Protein AF-D7R862-F1 (afdb_monomer_lite)

pLDDT: mean 88.86, std 13.53, range [43.09, 97.5]

Structure (mmCIF, N/CA/C/O backbone):
data_AF-D7R862-F1
#
_entry.id   AF-D7R862-F1
#
loop_
_atom_site.group_PDB
_atom_site.id
_atom_site.type_symbol
_atom_site.label_atom_id
_atom_site.label_alt_id
_atom_site.label_comp_id
_atom_site.label_asym_id
_atom_site.label_entity_id
_atom_site.label_seq_id
_atom_site.pdbx_PDB_ins_code
_atom_site.Cartn_x
_atom_site.Cartn_y
_atom_site.Cartn_z
_atom_site.occupancy
_atom_site.B_iso_or_equiv
_atom_site.auth_seq_id
_atom_site.auth_comp_id
_atom_site.auth_asym_id
_atom_site.auth_atom_id
_atom_site.pdbx_PDB_model_num
ATOM 1 N N . GLY A 1 1 ? 19.965 -16.675 19.126 1.00 43.09 1 GLY A N 1
ATOM 2 C CA . GLY A 1 1 ? 19.195 -17.041 17.919 1.00 43.09 1 GLY A CA 1
ATOM 3 C C . GLY A 1 1 ? 18.027 -16.091 17.752 1.00 43.09 1 GLY A C 1
ATOM 4 O O . GLY A 1 1 ? 17.276 -15.904 18.698 1.00 43.09 1 GLY A O 1
ATOM 5 N N . LYS A 1 2 ? 17.898 -15.420 16.601 1.00 50.25 2 LYS A N 1
ATOM 6 C CA . LYS A 1 2 ? 16.804 -14.461 16.368 1.00 50.25 2 LYS A CA 1
ATOM 7 C C . LYS A 1 2 ? 15.491 -15.233 16.199 1.00 50.25 2 LYS A C 1
ATOM 9 O O . LYS A 1 2 ? 15.290 -15.875 15.173 1.00 50.25 2 LYS A O 1
ATOM 14 N N . GLY A 1 3 ? 14.644 -15.199 17.230 1.00 51.97 3 GLY A N 1
ATOM 15 C CA . GLY A 1 3 ? 13.360 -15.896 17.272 1.00 51.97 3 GLY A CA 1
ATOM 16 C C . GLY A 1 3 ? 12.524 -15.647 16.016 1.00 51.97 3 GLY A C 1
ATOM 17 O O . GLY A 1 3 ? 12.431 -14.514 15.532 1.00 51.97 3 GLY A O 1
ATOM 18 N N . LYS A 1 4 ? 11.933 -16.720 15.475 1.00 58.09 4 LYS A N 1
ATOM 19 C CA . LYS A 1 4 ? 10.958 -16.672 14.378 1.00 58.09 4 LYS A CA 1
ATOM 20 C C . LYS A 1 4 ? 9.825 -15.727 14.786 1.00 58.09 4 LYS A C 1
ATOM 22 O O . LYS A 1 4 ? 8.917 -16.125 15.506 1.00 58.09 4 LYS A O 1
ATOM 27 N N . LYS A 1 5 ? 9.869 -14.468 14.334 1.00 64.00 5 LYS A N 1
ATOM 28 C CA . LYS A 1 5 ? 8.735 -13.546 14.472 1.00 64.00 5 LYS A CA 1
ATOM 29 C C . LYS A 1 5 ? 7.531 -14.214 13.813 1.00 64.00 5 LYS A C 1
ATOM 31 O O . LYS A 1 5 ? 7.573 -14.472 12.608 1.00 64.00 5 LYS A O 1
ATOM 36 N N . MET A 1 6 ? 6.493 -14.513 14.598 1.00 66.62 6 MET A N 1
ATOM 37 C CA . MET A 1 6 ? 5.231 -15.019 14.066 1.00 66.62 6 MET A CA 1
ATOM 38 C C . MET A 1 6 ? 4.767 -14.080 12.954 1.00 66.62 6 MET A C 1
ATOM 40 O O . MET A 1 6 ? 4.655 -12.865 13.141 1.00 66.62 6 MET A O 1
ATOM 44 N N . ARG A 1 7 ? 4.586 -14.635 11.755 1.00 71.00 7 ARG A N 1
ATOM 45 C CA . ARG A 1 7 ? 4.108 -13.865 10.610 1.00 71.00 7 ARG A CA 1
ATOM 46 C C . ARG A 1 7 ? 2.704 -13.379 10.938 1.00 71.00 7 ARG A C 1
ATOM 48 O O . ARG A 1 7 ? 1.862 -14.176 11.338 1.00 71.00 7 ARG A O 1
ATOM 55 N N . LYS A 1 8 ? 2.458 -12.077 10.766 1.00 71.88 8 LYS A N 1
ATOM 56 C CA . LYS A 1 8 ? 1.106 -11.531 10.907 1.00 71.88 8 LYS A CA 1
ATOM 57 C C . LYS A 1 8 ? 0.153 -12.295 9.974 1.00 71.88 8 LYS A C 1
ATOM 59 O O . LYS A 1 8 ? 0.572 -12.621 8.856 1.00 71.88 8 LYS A O 1
ATOM 64 N N . PRO A 1 9 ? -1.094 -12.557 10.405 1.00 74.44 9 PRO A N 1
ATOM 65 C CA . PRO A 1 9 ? -2.105 -13.181 9.564 1.00 74.44 9 PRO A CA 1
ATOM 66 C C . PRO A 1 9 ? -2.210 -12.468 8.217 1.00 74.44 9 PRO A C 1
ATOM 68 O O . PRO A 1 9 ? -2.099 -11.239 8.131 1.00 74.44 9 PRO A O 1
ATOM 71 N N . ARG A 1 10 ? -2.389 -13.245 7.147 1.00 76.44 10 ARG A N 1
ATOM 72 C CA . ARG A 1 10 ? -2.492 -12.699 5.796 1.00 76.44 10 ARG A CA 1
ATOM 73 C C . ARG A 1 10 ? -3.750 -11.840 5.710 1.00 76.44 10 ARG A C 1
ATOM 75 O O . ARG A 1 10 ? -4.851 -12.326 5.929 1.00 76.44 10 ARG A O 1
ATOM 82 N N . THR A 1 11 ? -3.584 -10.565 5.376 1.00 81.38 11 THR A N 1
ATOM 83 C CA . THR A 1 11 ? -4.725 -9.694 5.086 1.00 81.38 11 THR A CA 1
ATOM 84 C C . THR A 1 11 ? -5.326 -10.088 3.740 1.00 81.38 11 THR A C 1
ATOM 86 O O . THR A 1 11 ? -4.606 -10.146 2.740 1.00 81.38 11 THR A O 1
ATOM 89 N N . ILE A 1 12 ? -6.633 -10.341 3.720 1.00 89.38 12 ILE A N 1
ATOM 90 C CA . ILE A 1 12 ? -7.424 -10.469 2.496 1.00 89.38 12 ILE A CA 1
ATOM 91 C C . ILE A 1 12 ? -8.097 -9.120 2.253 1.00 89.38 12 ILE A C 1
ATOM 93 O O . ILE A 1 12 ? -8.808 -8.620 3.120 1.00 89.38 12 ILE A O 1
ATOM 97 N N . TYR A 1 13 ? -7.816 -8.510 1.104 1.00 92.38 13 TYR A N 1
ATOM 98 C CA . TYR A 1 13 ? -8.424 -7.240 0.715 1.00 92.38 13 TYR A CA 1
ATOM 99 C C . TYR A 1 13 ? -9.735 -7.499 -0.023 1.00 92.38 13 TYR A C 1
ATOM 101 O O . TYR A 1 13 ? -9.803 -8.412 -0.848 1.00 92.38 13 TYR A O 1
ATOM 109 N N . SER A 1 14 ? -10.753 -6.680 0.230 1.00 95.44 14 SER A N 1
ATOM 110 C CA . SER A 1 14 ? -12.004 -6.731 -0.527 1.00 95.44 14 SER A CA 1
ATOM 111 C C . SER A 1 14 ? -11.802 -6.275 -1.978 1.00 95.44 14 SER A C 1
ATOM 113 O O . SER A 1 14 ? -10.827 -5.590 -2.303 1.00 95.44 14 SER A O 1
ATOM 115 N N . SER A 1 15 ? -12.749 -6.615 -2.859 1.00 94.75 15 SER A N 1
ATOM 116 C CA . SER A 1 15 ? -12.716 -6.175 -4.263 1.00 94.75 15 SER A CA 1
ATOM 117 C C . SER A 1 15 ? -12.618 -4.646 -4.375 1.00 94.75 15 SER A C 1
ATOM 119 O O . SER A 1 15 ? -11.743 -4.128 -5.069 1.00 94.75 15 SER A O 1
ATOM 121 N N . LEU A 1 16 ? -13.417 -3.918 -3.585 1.00 95.56 16 LEU A N 1
ATOM 122 C CA . LEU A 1 16 ? -13.398 -2.454 -3.539 1.00 95.56 16 LEU A CA 1
ATOM 123 C C . LEU A 1 16 ? -12.026 -1.903 -3.117 1.00 95.56 16 LEU A C 1
ATOM 125 O O . LEU A 1 16 ? -11.503 -0.984 -3.752 1.00 95.56 16 LEU A O 1
ATOM 129 N N . GLN A 1 17 ? -11.412 -2.482 -2.078 1.00 96.25 17 GLN A N 1
ATOM 130 C CA . GLN A 1 17 ? -10.076 -2.080 -1.629 1.00 96.25 17 GLN A CA 1
ATOM 131 C C . GLN A 1 17 ? -9.036 -2.298 -2.731 1.00 96.25 17 GLN A C 1
ATOM 133 O O . GLN A 1 17 ? -8.239 -1.404 -3.013 1.00 96.25 17 GLN A O 1
ATOM 138 N N . LEU A 1 18 ? -9.063 -3.457 -3.396 1.00 96.19 18 LEU A N 1
ATOM 139 C CA . LEU A 1 18 ? -8.157 -3.755 -4.504 1.00 96.19 18 LEU A CA 1
ATOM 140 C C . LEU A 1 18 ? -8.355 -2.796 -5.680 1.00 96.19 18 LEU A C 1
ATOM 142 O O . LEU A 1 18 ? -7.366 -2.330 -6.246 1.00 96.19 18 LEU A O 1
ATOM 146 N N . GLN A 1 19 ? -9.596 -2.477 -6.048 1.00 96.69 19 GLN A N 1
ATOM 147 C CA . GLN A 1 19 ? -9.884 -1.527 -7.123 1.00 96.69 19 GLN A CA 1
ATOM 148 C C . GLN A 1 19 ? -9.302 -0.143 -6.820 1.00 96.69 19 GLN A C 1
ATOM 150 O O . GLN A 1 19 ? -8.602 0.418 -7.661 1.00 96.69 19 GLN A O 1
ATOM 155 N N . GLN A 1 20 ? -9.512 0.381 -5.609 1.00 96.31 20 GLN A N 1
ATOM 156 C CA . GLN A 1 20 ? -8.963 1.680 -5.212 1.00 96.31 20 GLN A CA 1
ATOM 157 C C . GLN A 1 20 ? -7.429 1.662 -5.154 1.00 96.31 20 GLN A C 1
ATOM 159 O O . GLN A 1 20 ? -6.789 2.555 -5.706 1.00 96.31 20 GLN A O 1
ATOM 164 N N . LEU A 1 21 ? -6.822 0.625 -4.565 1.00 96.75 21 LEU A N 1
ATOM 165 C CA . LEU A 1 21 ? -5.363 0.472 -4.517 1.00 96.75 21 LEU A CA 1
ATOM 166 C C . LEU A 1 21 ? -4.751 0.437 -5.926 1.00 96.75 21 LEU A C 1
ATOM 168 O O . LEU A 1 21 ? -3.760 1.119 -6.185 1.00 96.75 21 LEU A O 1
ATOM 172 N N . ASN A 1 22 ? -5.358 -0.306 -6.857 1.00 96.44 22 ASN A N 1
ATOM 173 C CA . ASN A 1 22 ? -4.909 -0.357 -8.250 1.00 96.44 22 ASN A CA 1
ATOM 174 C C . ASN A 1 22 ? -5.102 0.984 -8.971 1.00 96.44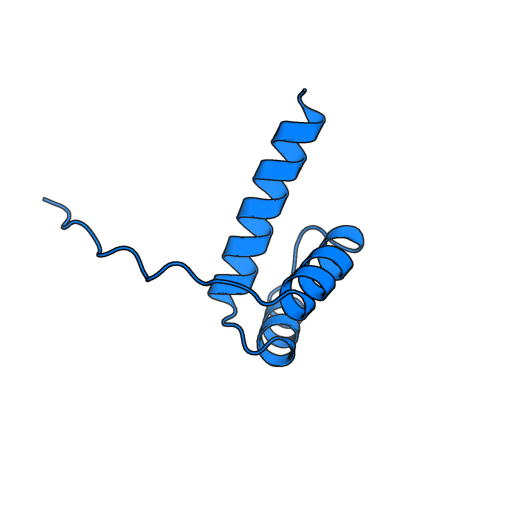 22 ASN A C 1
ATOM 176 O O . ASN A 1 22 ? -4.188 1.414 -9.673 1.00 96.44 22 ASN A O 1
ATOM 180 N N . LYS A 1 23 ? -6.241 1.662 -8.769 1.00 96.69 23 LYS A N 1
ATOM 181 C CA . LYS A 1 23 ? -6.515 2.985 -9.351 1.00 96.69 23 LYS A CA 1
ATOM 182 C C . LYS A 1 23 ? -5.463 4.008 -8.926 1.00 96.69 23 LYS A C 1
ATOM 184 O O . LYS A 1 23 ? -4.952 4.748 -9.761 1.00 96.69 23 LYS A O 1
ATOM 189 N N . ILE A 1 24 ? -5.110 4.041 -7.641 1.00 96.12 24 ILE A N 1
ATOM 190 C CA . ILE A 1 24 ? -4.049 4.932 -7.158 1.00 9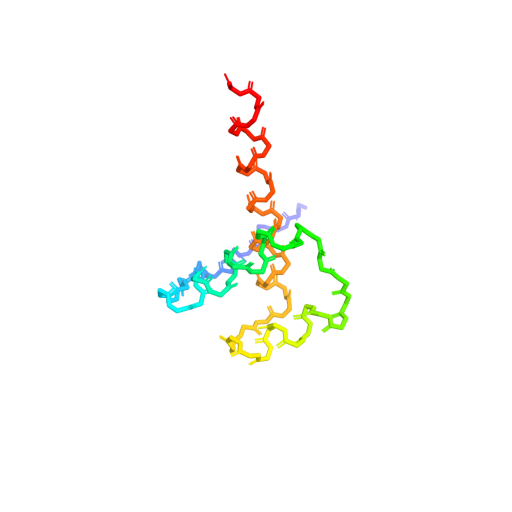6.12 24 ILE A CA 1
ATOM 191 C C . ILE A 1 24 ? -2.690 4.501 -7.712 1.00 96.12 24 ILE A C 1
ATOM 193 O O . ILE A 1 24 ? -1.950 5.358 -8.173 1.00 96.12 24 ILE A O 1
ATOM 197 N N . PHE A 1 25 ? -2.386 3.199 -7.760 1.00 96.00 25 PHE A N 1
ATOM 198 C CA . PHE A 1 25 ? -1.120 2.698 -8.309 1.00 96.00 25 PHE A CA 1
ATOM 199 C C . PHE A 1 25 ? -0.882 3.092 -9.775 1.00 96.00 25 PHE A C 1
ATOM 201 O O . PHE A 1 25 ? 0.254 3.345 -10.166 1.00 96.00 25 PHE A O 1
ATOM 208 N N . GLN A 1 26 ? -1.945 3.140 -10.584 1.00 94.88 26 GLN A N 1
ATOM 209 C CA . GLN A 1 26 ? -1.880 3.610 -11.972 1.00 94.88 26 GLN A CA 1
ATOM 210 C C . GLN A 1 26 ? -1.536 5.102 -12.067 1.00 94.88 26 GLN A C 1
ATOM 212 O O . GLN A 1 26 ? -0.872 5.505 -13.014 1.00 94.88 26 GLN A O 1
ATOM 217 N N . ARG A 1 27 ? -1.964 5.911 -11.088 1.00 95.19 27 ARG A N 1
ATOM 218 C CA . ARG A 1 27 ? -1.652 7.349 -11.018 1.00 95.19 27 ARG A CA 1
ATOM 219 C C . ARG A 1 27 ? -0.265 7.607 -10.438 1.00 95.19 27 ARG A C 1
ATOM 221 O O . ARG A 1 27 ? 0.469 8.441 -10.946 1.00 95.19 27 ARG A O 1
ATOM 228 N N . THR A 1 28 ? 0.083 6.904 -9.365 1.00 94.50 28 THR A N 1
ATOM 229 C CA . THR A 1 28 ? 1.389 6.985 -8.716 1.00 94.50 28 THR A CA 1
ATOM 230 C C . THR A 1 28 ? 1.789 5.638 -8.130 1.00 94.50 28 THR A C 1
ATOM 232 O O . THR A 1 28 ? 1.043 4.991 -7.396 1.00 94.50 28 THR A O 1
ATOM 235 N N . GLN A 1 29 ? 3.019 5.216 -8.408 1.00 94.44 29 GLN A N 1
ATOM 236 C CA . GLN A 1 29 ? 3.560 3.968 -7.871 1.00 94.44 29 GLN A CA 1
ATOM 237 C C . GLN A 1 29 ? 4.173 4.135 -6.474 1.00 94.44 29 GLN A C 1
ATOM 239 O O . GLN A 1 29 ? 4.512 3.132 -5.834 1.00 94.44 29 GLN A O 1
ATOM 244 N N . TYR A 1 30 ? 4.325 5.370 -5.987 1.00 95.94 30 TYR A N 1
ATOM 245 C CA . TYR A 1 30 ? 4.944 5.704 -4.706 1.00 95.94 30 TYR A CA 1
ATOM 246 C C . TYR A 1 30 ? 4.083 6.723 -3.961 1.00 95.94 30 TYR A C 1
ATOM 248 O O . TYR A 1 30 ? 3.742 7.763 -4.504 1.00 95.94 30 TYR A O 1
ATOM 256 N N . LEU A 1 31 ? 3.754 6.419 -2.706 1.00 94.06 31 LEU A N 1
ATOM 257 C CA . LEU A 1 31 ? 2.973 7.309 -1.850 1.00 94.06 31 LEU A CA 1
ATOM 258 C C . LEU A 1 31 ? 3.873 7.989 -0.824 1.00 94.06 31 LEU A C 1
ATOM 260 O O . LEU A 1 31 ? 4.620 7.309 -0.095 1.00 94.06 31 LEU A O 1
ATOM 264 N N . SER A 1 32 ? 3.722 9.305 -0.711 1.00 95.75 32 SER A N 1
ATOM 265 C CA . SER A 1 32 ? 4.204 10.082 0.426 1.00 95.75 32 SER A CA 1
ATOM 266 C C . SER A 1 32 ? 3.507 9.641 1.724 1.00 95.75 32 SER A C 1
ATOM 268 O O . SER A 1 32 ? 2.581 8.821 1.729 1.00 95.75 32 SER A O 1
ATOM 270 N N . LEU A 1 33 ? 4.004 10.116 2.867 1.00 95.00 33 LEU A N 1
ATOM 271 C CA . LEU A 1 33 ? 3.398 9.815 4.164 1.00 95.00 33 LEU A CA 1
ATOM 272 C C . LEU A 1 33 ? 1.928 10.283 4.271 1.00 95.00 33 LEU A C 1
ATOM 274 O O . LEU A 1 33 ? 1.109 9.445 4.656 1.00 95.00 33 LEU A O 1
ATOM 278 N N . PRO A 1 34 ? 1.561 11.533 3.906 1.00 96.31 34 PRO A N 1
ATOM 279 C CA . PRO A 1 34 ? 0.172 11.986 4.000 1.00 96.31 34 PRO A CA 1
ATOM 280 C C . PRO A 1 34 ? -0.767 11.210 3.070 1.00 96.31 34 PRO A C 1
ATOM 282 O O . PRO A 1 34 ? -1.779 10.694 3.536 1.00 96.31 34 PRO A O 1
ATOM 285 N N . GLU A 1 35 ? -0.395 11.002 1.802 1.00 94.69 35 GLU A N 1
ATOM 286 C CA . GLU A 1 35 ? -1.228 10.248 0.845 1.00 94.69 35 GLU A CA 1
ATOM 287 C C . GLU A 1 35 ? -1.482 8.809 1.317 1.00 94.69 35 GLU A C 1
ATOM 289 O O . GLU A 1 35 ? -2.554 8.233 1.127 1.00 94.69 35 GLU A O 1
ATOM 294 N N . ARG A 1 36 ? -0.482 8.200 1.963 1.00 97.50 36 ARG A N 1
ATOM 295 C CA . ARG A 1 36 ? -0.612 6.860 2.536 1.00 97.50 36 ARG A CA 1
ATOM 296 C C . ARG A 1 36 ? -1.545 6.838 3.738 1.00 97.50 36 ARG A C 1
ATOM 298 O O . ARG A 1 36 ? -2.283 5.866 3.880 1.00 97.50 36 ARG A O 1
ATOM 305 N N . ALA A 1 37 ? -1.475 7.842 4.609 1.00 96.62 37 ALA A N 1
ATOM 306 C CA . ALA A 1 37 ? -2.355 7.954 5.767 1.00 96.62 37 ALA A CA 1
ATOM 307 C C . ALA A 1 37 ? -3.813 8.140 5.329 1.00 96.62 37 ALA A C 1
ATOM 309 O O . ALA A 1 37 ? -4.686 7.419 5.810 1.00 96.62 37 ALA A O 1
ATOM 310 N N . GLU A 1 38 ? -4.050 9.011 4.350 1.00 96.94 38 GLU A N 1
ATOM 311 C CA . GLU A 1 38 ? -5.373 9.246 3.772 1.00 96.94 38 GLU A CA 1
ATOM 312 C C . GLU A 1 38 ? -5.940 7.978 3.118 1.00 96.94 38 GLU A C 1
ATOM 314 O O . GLU A 1 38 ? -7.057 7.555 3.422 1.00 96.94 38 GLU A O 1
ATOM 319 N N . LEU A 1 39 ? -5.151 7.305 2.272 1.00 96.06 39 LEU A N 1
ATOM 320 C CA . LEU A 1 39 ? -5.590 6.081 1.600 1.00 96.06 39 LEU A CA 1
ATOM 3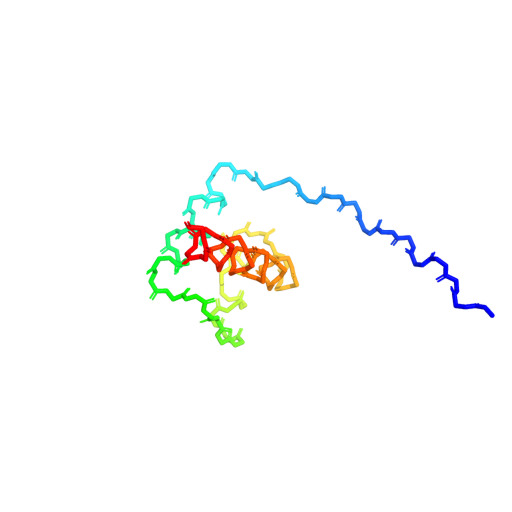21 C C . LEU A 1 39 ? -5.868 4.944 2.591 1.00 96.06 39 LEU A C 1
ATOM 323 O O . LEU A 1 39 ? -6.807 4.172 2.408 1.00 96.06 39 LEU A O 1
ATOM 327 N N . ALA A 1 40 ? -5.051 4.837 3.639 1.00 96.88 40 ALA A N 1
ATOM 328 C CA . ALA A 1 40 ? -5.241 3.872 4.711 1.00 96.88 40 ALA A CA 1
ATOM 329 C C . ALA A 1 40 ? -6.572 4.115 5.440 1.00 96.88 40 ALA A C 1
ATOM 331 O O . ALA A 1 40 ? -7.380 3.191 5.537 1.00 96.88 40 ALA A O 1
ATOM 332 N N . ALA A 1 41 ? -6.840 5.360 5.850 1.00 97.00 41 ALA A N 1
ATOM 333 C CA . ALA A 1 41 ? -8.093 5.741 6.496 1.00 97.00 41 ALA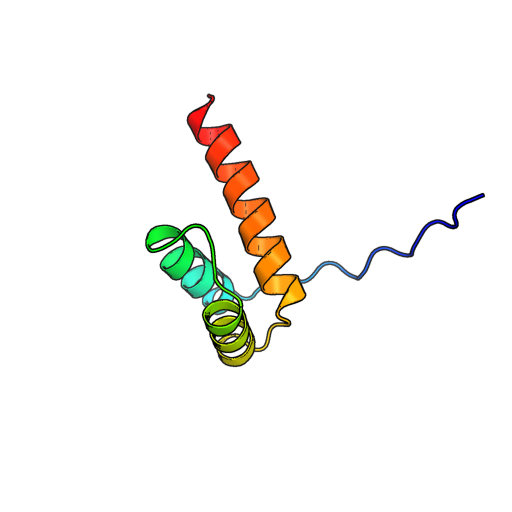 A CA 1
ATOM 334 C C . ALA A 1 41 ? -9.307 5.465 5.595 1.00 97.00 41 ALA A C 1
ATOM 336 O O . ALA A 1 41 ? -10.253 4.805 6.020 1.00 97.00 41 ALA A O 1
ATOM 337 N N . LYS A 1 42 ? -9.241 5.867 4.318 1.00 95.69 42 LYS A N 1
ATOM 338 C CA . LYS A 1 42 ? -10.324 5.674 3.341 1.00 95.69 42 LYS A CA 1
ATOM 339 C C . LYS A 1 42 ? -10.682 4.205 3.105 1.00 95.69 42 LYS A C 1
ATOM 341 O O . LYS A 1 42 ? -11.831 3.890 2.811 1.00 95.69 42 LYS A O 1
ATOM 346 N N . LEU A 1 43 ? -9.701 3.308 3.187 1.00 95.50 43 LEU A N 1
ATOM 347 C CA . LEU A 1 43 ? -9.888 1.879 2.927 1.00 95.50 43 LEU A CA 1
ATO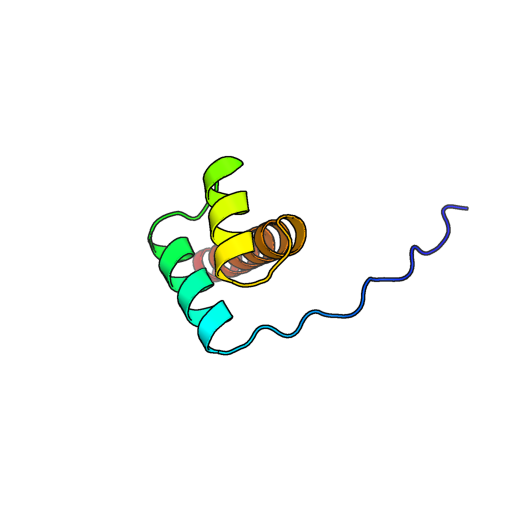M 348 C C . LEU A 1 43 ? -10.076 1.041 4.196 1.00 95.50 43 LEU A C 1
ATOM 350 O O . LEU A 1 43 ? -10.231 -0.176 4.077 1.00 95.50 43 LEU A O 1
ATOM 354 N N . GLY A 1 44 ? -10.033 1.649 5.386 1.00 95.31 44 GLY A N 1
ATOM 355 C CA . GLY A 1 44 ? -10.040 0.916 6.655 1.00 95.31 44 GLY A CA 1
ATOM 356 C C . GLY A 1 44 ? -8.814 0.009 6.816 1.00 95.31 44 GLY A C 1
ATOM 357 O O . GLY A 1 44 ? -8.903 -1.081 7.376 1.00 95.31 44 GLY A O 1
ATOM 358 N N . LEU A 1 45 ? -7.671 0.419 6.263 1.00 95.25 45 LEU A N 1
ATOM 359 C CA . LEU A 1 45 ? -6.405 -0.306 6.322 1.00 95.25 45 LEU A CA 1
ATOM 360 C C . LEU A 1 45 ? -5.407 0.442 7.202 1.00 95.25 45 LEU A C 1
ATOM 362 O O . LEU A 1 45 ? -5.509 1.639 7.437 1.00 95.25 45 LEU A O 1
ATOM 366 N N . THR A 1 46 ? -4.366 -0.251 7.646 1.00 95.56 46 THR A N 1
ATOM 367 C CA . THR A 1 46 ? -3.216 0.400 8.279 1.00 95.56 46 THR A CA 1
ATOM 368 C C . THR A 1 46 ? -2.259 0.952 7.224 1.00 95.56 46 THR A C 1
ATOM 370 O O . THR A 1 46 ? -2.062 0.359 6.157 1.00 95.56 46 THR A O 1
ATOM 373 N N . GLN A 1 47 ? -1.544 2.031 7.557 1.00 95.81 47 GLN A N 1
ATOM 374 C CA . GLN A 1 47 ? -0.484 2.577 6.698 1.00 95.81 47 GLN A CA 1
ATOM 375 C C . GLN A 1 47 ? 0.570 1.521 6.317 1.00 95.81 47 GLN A C 1
ATOM 377 O O . GLN A 1 47 ? 1.125 1.544 5.217 1.00 95.81 47 GLN A O 1
ATOM 382 N N . THR A 1 48 ? 0.829 0.562 7.212 1.00 94.81 48 THR A N 1
ATOM 383 C CA . THR A 1 48 ? 1.751 -0.553 6.958 1.00 94.81 48 THR A CA 1
ATOM 384 C C . THR A 1 48 ? 1.208 -1.507 5.895 1.00 94.81 48 THR A C 1
ATOM 386 O O . THR A 1 48 ? 1.960 -1.901 5.005 1.00 94.81 48 THR A O 1
ATOM 389 N N . GLN A 1 49 ? -0.084 -1.852 5.934 1.00 94.81 49 GLN A N 1
ATOM 390 C CA . GLN A 1 49 ? -0.709 -2.692 4.905 1.00 94.81 49 GLN A CA 1
ATOM 391 C C . GLN A 1 49 ? -0.672 -2.012 3.535 1.00 94.81 49 GLN A C 1
ATOM 393 O O . GLN A 1 49 ? -0.287 -2.656 2.561 1.00 94.81 49 GLN A O 1
ATOM 398 N N . VAL A 1 50 ? -0.982 -0.712 3.466 1.00 95.81 50 VAL A N 1
ATOM 399 C CA . VAL A 1 50 ? -0.883 0.067 2.220 1.00 95.81 50 VAL A CA 1
ATOM 400 C C . VAL A 1 50 ? 0.562 0.080 1.709 1.00 95.81 50 VAL A C 1
ATOM 402 O O . VAL A 1 50 ? 0.813 -0.249 0.550 1.00 95.81 50 VAL A O 1
ATOM 405 N N . LYS A 1 51 ? 1.545 0.354 2.578 1.00 95.69 51 LYS A N 1
ATOM 406 C CA . LYS A 1 51 ? 2.974 0.315 2.220 1.00 95.69 51 LYS A CA 1
ATOM 407 C C . LYS A 1 51 ? 3.387 -1.041 1.637 1.00 95.69 51 LYS A C 1
ATOM 409 O O . LYS A 1 51 ? 4.026 -1.076 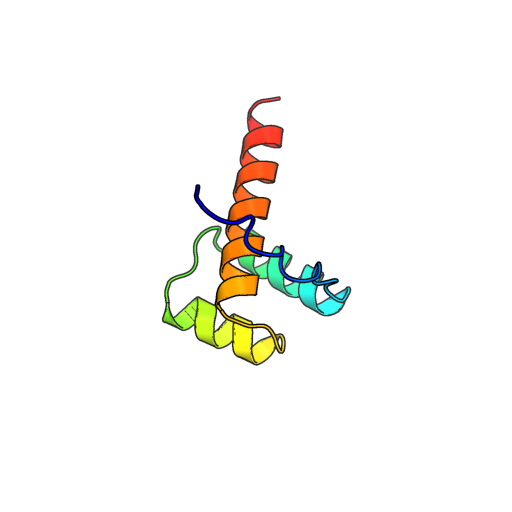0.585 1.00 95.69 51 LYS A O 1
ATOM 414 N N . ILE A 1 52 ? 3.042 -2.141 2.309 1.00 95.25 52 ILE A N 1
ATOM 415 C CA . ILE A 1 52 ? 3.393 -3.503 1.876 1.00 95.25 52 ILE A CA 1
ATOM 416 C C . ILE A 1 52 ? 2.719 -3.831 0.543 1.00 95.25 52 ILE A C 1
ATOM 418 O O . ILE A 1 52 ? 3.368 -4.376 -0.350 1.00 95.25 52 ILE A O 1
ATOM 422 N N . TRP A 1 53 ? 1.446 -3.467 0.372 1.00 95.62 53 TRP A N 1
ATOM 423 C CA . TRP A 1 53 ? 0.736 -3.687 -0.883 1.00 95.62 53 TRP A CA 1
ATOM 424 C C . TRP A 1 53 ? 1.429 -2.973 -2.048 1.00 95.62 53 TRP A C 1
ATOM 426 O O . TRP A 1 53 ? 1.727 -3.611 -3.057 1.00 95.62 53 TRP A O 1
ATOM 436 N N . PHE A 1 54 ? 1.788 -1.694 -1.886 1.00 97.00 54 PHE A N 1
ATOM 437 C CA . PHE A 1 54 ? 2.498 -0.928 -2.918 1.00 97.00 54 PHE A CA 1
ATOM 438 C C . PHE A 1 54 ? 3.888 -1.506 -3.220 1.00 97.00 54 PHE A C 1
ATOM 440 O O . PHE A 1 54 ? 4.277 -1.599 -4.383 1.00 97.00 54 PHE A O 1
ATOM 447 N N . GLN A 1 55 ? 4.630 -1.956 -2.202 1.00 96.31 55 GLN A N 1
ATOM 448 C CA . GLN A 1 55 ? 5.914 -2.641 -2.402 1.00 96.31 55 GLN A CA 1
ATOM 449 C C . GLN A 1 55 ? 5.756 -3.932 -3.216 1.00 96.31 55 GLN A C 1
ATOM 451 O O . GLN A 1 55 ? 6.480 -4.143 -4.191 1.00 96.31 55 GLN A O 1
ATOM 456 N N . ASN A 1 56 ? 4.780 -4.770 -2.864 1.00 95.44 56 ASN A N 1
ATOM 457 C CA . ASN A 1 56 ? 4.498 -6.010 -3.583 1.00 95.44 56 ASN A CA 1
ATOM 458 C C . ASN A 1 56 ? 4.030 -5.737 -5.016 1.00 95.44 56 ASN A C 1
ATOM 460 O O . ASN A 1 56 ? 4.469 -6.415 -5.949 1.00 95.44 56 ASN A O 1
ATOM 464 N N . ARG A 1 57 ? 3.181 -4.720 -5.209 1.00 95.25 57 ARG A N 1
ATOM 465 C CA . ARG A 1 57 ? 2.682 -4.320 -6.525 1.00 95.25 57 ARG A CA 1
ATOM 466 C C . ARG A 1 57 ? 3.813 -3.845 -7.435 1.00 95.25 57 ARG A C 1
ATOM 468 O O . ARG A 1 57 ? 3.878 -4.312 -8.569 1.00 95.25 57 ARG A O 1
ATOM 475 N N . ARG A 1 58 ? 4.752 -3.028 -6.938 1.00 96.00 58 ARG A N 1
ATOM 476 C CA . ARG A 1 58 ? 5.954 -2.624 -7.697 1.00 96.00 58 ARG A CA 1
ATOM 477 C C . ARG A 1 58 ? 6.840 -3.808 -8.064 1.00 96.00 58 ARG A C 1
ATOM 479 O O . ARG A 1 58 ? 7.286 -3.900 -9.202 1.00 96.00 58 ARG A O 1
ATOM 486 N N . SER A 1 59 ? 7.069 -4.739 -7.139 1.00 95.38 59 SER A N 1
ATOM 487 C CA . SER A 1 59 ? 7.830 -5.962 -7.424 1.00 95.38 59 SER A CA 1
ATOM 488 C C . SER A 1 59 ? 7.181 -6.799 -8.526 1.00 95.38 59 SER A C 1
ATOM 490 O O . SER A 1 59 ? 7.882 -7.265 -9.421 1.00 95.38 59 SER A O 1
ATOM 492 N N . LYS A 1 60 ? 5.851 -6.958 -8.496 1.00 92.81 60 LYS A N 1
ATOM 493 C CA . LYS A 1 60 ? 5.106 -7.646 -9.558 1.00 92.81 60 LYS A CA 1
ATOM 494 C C . LYS A 1 60 ? 5.222 -6.901 -10.889 1.00 92.81 60 LYS A C 1
ATOM 496 O O . LYS A 1 60 ? 5.561 -7.523 -11.886 1.00 92.81 60 LYS A O 1
ATOM 501 N N . TYR A 1 61 ? 5.010 -5.586 -10.888 1.00 92.31 61 TYR A N 1
ATOM 502 C CA . TYR A 1 61 ? 5.113 -4.750 -12.085 1.00 92.31 61 TYR A CA 1
ATOM 503 C C . TYR A 1 61 ? 6.506 -4.836 -12.723 1.00 92.31 61 TYR A C 1
ATOM 505 O O . TYR A 1 61 ? 6.627 -5.133 -13.904 1.00 92.31 61 TYR A O 1
ATOM 513 N N . LYS A 1 62 ? 7.570 -4.703 -11.920 1.00 92.00 62 LYS A N 1
ATOM 514 C CA . LYS A 1 62 ? 8.956 -4.838 -12.387 1.00 92.00 62 LYS A CA 1
ATOM 515 C C . LYS A 1 62 ? 9.243 -6.218 -12.981 1.00 92.00 62 LYS A C 1
ATOM 517 O O . LYS A 1 62 ? 9.981 -6.305 -13.951 1.00 92.00 62 LYS A O 1
ATOM 522 N N . LYS A 1 63 ? 8.694 -7.291 -12.398 1.00 90.94 63 LYS A N 1
ATOM 523 C CA . LYS A 1 63 ? 8.837 -8.647 -12.952 1.00 90.94 63 LYS A CA 1
ATOM 524 C C . LYS A 1 63 ? 8.136 -8.788 -14.303 1.00 90.94 63 LYS A C 1
ATOM 526 O O . LYS A 1 63 ? 8.695 -9.425 -15.177 1.00 90.94 63 LYS A O 1
ATOM 531 N N . MET A 1 64 ? 6.961 -8.180 -14.469 1.00 88.25 64 MET A N 1
ATOM 532 C CA . MET A 1 64 ? 6.222 -8.206 -15.738 1.00 88.25 64 MET A CA 1
ATOM 533 C C . MET A 1 64 ? 6.895 -7.384 -16.842 1.00 88.25 64 MET A C 1
ATOM 535 O O . MET A 1 64 ? 6.755 -7.738 -17.995 1.00 88.25 64 MET A O 1
ATOM 539 N N . MET A 1 65 ? 7.615 -6.310 -16.498 1.00 83.19 65 MET A N 1
ATOM 540 C CA . MET A 1 65 ? 8.334 -5.461 -17.466 1.00 83.19 65 MET A CA 1
ATOM 541 C C . MET A 1 65 ? 9.727 -5.991 -17.843 1.00 83.19 65 MET A C 1
ATOM 543 O O . MET A 1 65 ? 10.380 -5.430 -18.713 1.00 83.19 65 MET A O 1
ATOM 547 N N . LYS A 1 66 ? 10.233 -7.000 -17.121 1.00 66.06 66 LYS A N 1
ATOM 548 C CA . LYS A 1 66 ? 11.517 -7.666 -17.407 1.00 66.06 66 LYS A CA 1
ATOM 549 C C . LYS A 1 66 ? 11.348 -9.002 -18.141 1.00 66.06 66 LYS A C 1
ATOM 551 O O . LYS A 1 66 ? 12.359 -9.638 -18.427 1.00 66.06 66 LYS A O 1
ATOM 556 N N . ALA A 1 67 ? 10.107 -9.434 -18.342 1.00 51.44 67 ALA A N 1
ATOM 557 C CA . ALA A 1 67 ? 9.743 -10.552 -19.202 1.00 51.44 67 ALA A CA 1
ATOM 558 C C . ALA A 1 67 ? 9.392 -9.997 -20.583 1.00 51.44 67 ALA A C 1
ATOM 560 O O . ALA A 1 67 ? 9.663 -10.714 -21.565 1.00 51.44 67 ALA A O 1
#

InterPro domains:
  IPR000047 Helix-turn-helix motif [PR00031] (35-44)
  IPR000047 Helix-turn-helix motif [PR00031] (44-60)
  IPR001356 Homeodomain [PF00046] (7-63)
  IPR001356 Homeodomain [PS50071] (4-64)
  IPR001356 Homeodomain [SM00389] (6-67)
  IPR001356 Homeodomain [cd00086] (7-65)
  IPR009057 Homedomain-like superfamily [SSF46689] (4-66)
  IPR017970 Homeobox, conserved site [PS00027] (39-62)
  IPR020479 Homeodomain, metazoa [PR00024] (28-39)
  IPR020479 Homeodomain, metazoa [PR00024] (43-53)
  IPR020479 Homeodomain, metazoa [PR00024] (53-62)
  IPR050460 Distal-less homeobox transcription factors [PTHR24327] (1-67)

Sequence (67 aa):
GKGKKMRKPRTIYSSLQLQQLNKIFQRTQYLSLPERAELAAKLGLTQTQVKIWFQNRRSKYKKMMKA

Radius of gyration: 13.63 Å; chains: 1; bounding box: 33×29×37 Å

Foldseek 3Di:
DPDDDPDDPDDDADPVLVVVLVVVCVVPLDDDPVRLVVNCVVRVHDSVVSVVVSVVVVVVVVVVVVD

Secondary structure (DSSP, 8-state):
----PPPPPPPPPPHHHHHHHHHHHHH-SS--HHHHHHHHHHHT--HHHHHHHHHHHHHHHHHHT--

Organism: Asellus aquaticus (NCBI:txid92525)